Protein AF-A0A2I1JWC2-F1 (afdb_monomer_lite)

Radius of gyration: 18.44 Å; chains: 1; bounding box: 38×48×33 Å

pLDDT: mean 84.73, std 7.86, range [53.69, 93.12]

Sequence (72 aa):
MNKKFQWMLILFLTCILFLYGLATQNIIVNFVAILLAFLISKKGYNVLFAEYDEKMREKKEFYDKLNQNWKK

Foldseek 3Di:
DQPLVVLVVLLVVLVVQCVVCVVVVPVVSNVVSVVSVVVSCVPVCCVNCVVVVVVVVVVVVVVVVVVVVVVD

Structure (mmCIF, N/CA/C/O backbone):
data_AF-A0A2I1JWC2-F1
#
_entry.id   AF-A0A2I1JWC2-F1
#
loop_
_atom_site.group_PDB
_atom_site.id
_atom_site.type_symbol
_atom_site.label_atom_id
_atom_site.label_alt_id
_atom_site.label_comp_id
_atom_site.label_asym_id
_atom_site.label_entity_id
_atom_site.label_seq_id
_atom_site.pdbx_PDB_ins_code
_atom_site.Cartn_x
_atom_site.Cartn_y
_atom_site.Cartn_z
_atom_site.occupancy
_atom_site.B_iso_or_equiv
_atom_site.auth_seq_id
_at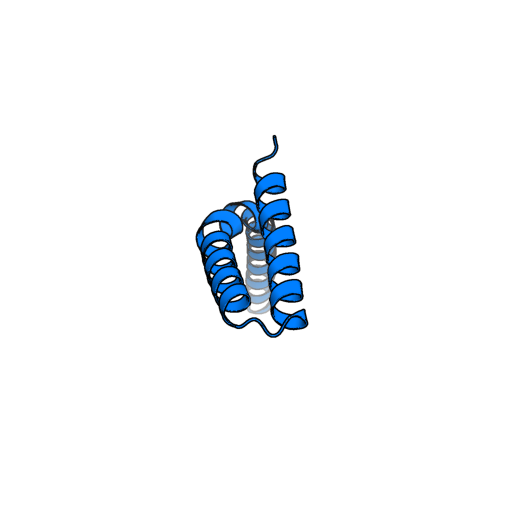om_site.auth_comp_id
_atom_site.auth_asym_id
_atom_site.auth_atom_id
_atom_site.pdbx_PDB_model_num
ATOM 1 N N . MET A 1 1 ? 4.156 16.430 -12.604 1.00 53.69 1 MET A N 1
ATOM 2 C CA . MET A 1 1 ? 4.089 15.696 -11.317 1.00 53.69 1 MET A CA 1
ATOM 3 C C . MET A 1 1 ? 4.201 14.203 -11.583 1.00 53.69 1 MET A C 1
ATOM 5 O O . MET A 1 1 ? 3.467 13.699 -12.425 1.00 53.69 1 MET A O 1
ATOM 9 N N . ASN A 1 2 ? 5.111 13.498 -10.906 1.00 74.44 2 ASN A N 1
ATOM 10 C CA . ASN A 1 2 ? 5.259 12.046 -11.050 1.00 74.44 2 ASN A CA 1
ATOM 11 C C . ASN A 1 2 ? 3.998 11.335 -10.533 1.00 74.44 2 ASN A C 1
ATOM 13 O O . ASN A 1 2 ? 3.695 11.409 -9.343 1.00 74.44 2 ASN A O 1
ATOM 17 N N . LYS A 1 3 ? 3.272 10.630 -11.413 1.00 75.25 3 LYS A N 1
ATOM 18 C CA . LYS A 1 3 ? 2.018 9.923 -11.074 1.00 75.25 3 LYS A CA 1
ATOM 19 C C . LYS A 1 3 ? 2.206 8.927 -9.919 1.00 75.25 3 LYS A C 1
ATOM 21 O O . LYS A 1 3 ? 1.334 8.819 -9.065 1.00 75.25 3 LYS A O 1
ATOM 26 N N . LYS A 1 4 ? 3.373 8.271 -9.840 1.00 76.62 4 LYS A N 1
ATOM 27 C CA . LYS A 1 4 ? 3.773 7.409 -8.709 1.00 76.62 4 LYS A CA 1
ATOM 28 C C . LYS A 1 4 ? 3.713 8.143 -7.366 1.00 76.62 4 LYS A C 1
ATOM 30 O O . LYS A 1 4 ? 3.126 7.642 -6.416 1.00 76.62 4 LYS A O 1
ATOM 35 N N . PHE A 1 5 ? 4.259 9.358 -7.306 1.00 80.31 5 PHE A N 1
ATOM 36 C CA . PHE A 1 5 ? 4.307 10.149 -6.076 1.00 80.31 5 PHE A CA 1
ATOM 37 C C . PHE A 1 5 ? 2.910 10.584 -5.610 1.00 80.31 5 PHE A C 1
ATOM 39 O O . PHE A 1 5 ? 2.631 10.574 -4.417 1.00 80.31 5 PHE A O 1
ATOM 46 N N . GLN A 1 6 ? 2.002 10.891 -6.545 1.00 83.06 6 GLN A N 1
ATOM 47 C CA . GLN A 1 6 ? 0.605 11.201 -6.213 1.00 83.06 6 GLN A CA 1
ATOM 48 C C . GLN A 1 6 ?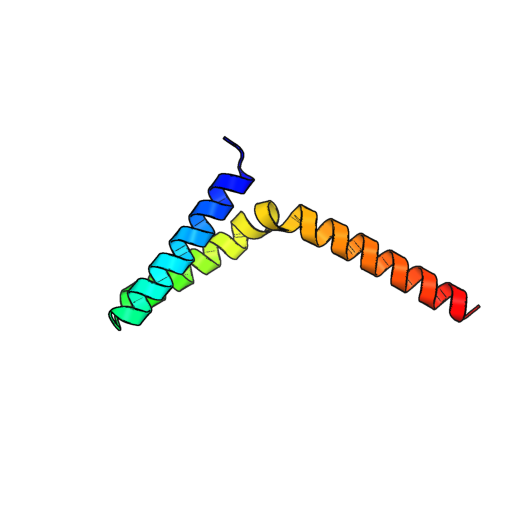 -0.103 10.010 -5.562 1.00 83.06 6 GLN A C 1
ATOM 50 O O . GLN A 1 6 ? -0.732 10.168 -4.521 1.00 83.06 6 GLN A O 1
ATOM 55 N N . TRP A 1 7 ? 0.024 8.814 -6.144 1.00 86.12 7 TRP A N 1
ATOM 56 C CA . TRP A 1 7 ? -0.582 7.610 -5.574 1.00 86.12 7 TRP A CA 1
ATOM 57 C C . TRP A 1 7 ? 0.046 7.222 -4.233 1.00 86.12 7 TRP A C 1
ATOM 59 O O . TRP A 1 7 ? -0.674 6.788 -3.339 1.00 86.12 7 TRP A O 1
ATOM 69 N N . MET A 1 8 ? 1.351 7.450 -4.058 1.00 85.62 8 MET A N 1
ATOM 70 C CA . MET A 1 8 ? 2.037 7.240 -2.781 1.00 85.62 8 MET A CA 1
ATOM 71 C C . MET A 1 8 ? 1.499 8.174 -1.692 1.00 85.62 8 MET A C 1
ATOM 73 O O . MET A 1 8 ? 1.202 7.719 -0.591 1.00 85.62 8 MET A O 1
ATOM 77 N N . LEU A 1 9 ? 1.319 9.462 -2.006 1.00 88.44 9 LEU A N 1
ATOM 78 C CA . LEU A 1 9 ? 0.731 10.430 -1.078 1.00 88.44 9 LEU A CA 1
ATOM 79 C C . LEU A 1 9 ? -0.710 10.069 -0.713 1.00 88.44 9 LEU A C 1
ATOM 81 O O . LEU A 1 9 ? -1.072 10.143 0.455 1.00 88.44 9 LEU A O 1
ATOM 85 N N . ILE A 1 10 ? -1.522 9.643 -1.684 1.00 88.31 10 ILE A N 1
ATOM 86 C CA . ILE A 1 10 ? -2.909 9.222 -1.439 1.00 88.31 10 ILE A CA 1
ATOM 87 C C . ILE A 1 10 ? -2.950 7.970 -0.550 1.00 88.31 10 ILE A C 1
ATOM 89 O O . ILE A 1 10 ? -3.765 7.902 0.371 1.00 88.31 10 ILE A O 1
ATOM 93 N N . LEU A 1 11 ? -2.060 6.998 -0.780 1.00 89.12 11 LEU A N 1
ATOM 94 C CA . LEU A 1 11 ? -1.922 5.818 0.076 1.00 89.12 11 LEU A CA 1
ATOM 95 C C . LEU A 1 11 ? -1.547 6.228 1.507 1.00 89.12 11 LEU A C 1
ATOM 97 O O . LEU A 1 11 ? -2.189 5.799 2.461 1.00 89.12 11 LEU A O 1
ATOM 101 N N . PHE A 1 12 ? -0.557 7.110 1.652 1.00 91.31 12 PHE A N 1
ATOM 102 C CA . PHE A 1 12 ? -0.104 7.596 2.952 1.00 91.31 12 PHE A CA 1
ATOM 103 C C . PHE A 1 12 ? -1.207 8.352 3.704 1.00 91.31 12 PHE A C 1
ATOM 105 O O . PHE A 1 12 ? -1.453 8.095 4.881 1.00 91.31 12 PHE A O 1
ATOM 112 N N . LEU A 1 13 ? -1.937 9.222 3.003 1.00 91.38 13 LEU A N 1
ATOM 113 C CA . LEU A 1 13 ? -3.078 9.949 3.553 1.00 91.38 13 LEU A CA 1
ATOM 114 C C . LEU A 1 13 ? -4.198 8.996 3.990 1.00 91.38 13 LEU A C 1
ATOM 116 O O . LEU A 1 13 ? -4.815 9.206 5.030 1.00 91.38 13 LEU A O 1
ATOM 120 N N . THR A 1 14 ? -4.423 7.918 3.237 1.00 91.31 14 THR A N 1
ATOM 121 C CA . THR A 1 14 ? -5.411 6.885 3.583 1.00 91.31 14 THR A CA 1
ATOM 122 C C . THR A 1 14 ? -5.009 6.133 4.851 1.00 91.31 14 THR A C 1
ATOM 124 O O . THR A 1 14 ? -5.859 5.894 5.705 1.00 91.31 14 THR A O 1
ATOM 127 N N . CYS A 1 15 ? -3.720 5.827 5.034 1.00 92.12 15 CYS A N 1
ATOM 128 C CA . CYS A 1 15 ? -3.219 5.240 6.279 1.00 92.12 15 CYS A CA 1
ATOM 129 C C . CYS A 1 15 ? -3.415 6.177 7.478 1.00 92.12 15 CYS A C 1
ATOM 131 O O . CYS A 1 15 ? -3.859 5.729 8.534 1.00 92.12 15 CYS A O 1
ATOM 133 N N . ILE A 1 16 ? -3.136 7.475 7.322 1.00 93.12 16 ILE A N 1
ATOM 134 C CA . ILE A 1 16 ? -3.379 8.469 8.381 1.00 93.12 16 ILE A CA 1
ATOM 135 C C . ILE A 1 16 ? -4.873 8.541 8.713 1.00 93.12 16 ILE A C 1
ATOM 137 O O . ILE A 1 16 ? -5.238 8.559 9.886 1.00 93.12 16 ILE A O 1
ATOM 141 N N . LEU A 1 17 ? -5.741 8.538 7.699 1.00 90.06 17 LEU A N 1
ATOM 142 C CA . LEU A 1 17 ? -7.190 8.583 7.888 1.00 90.06 17 LEU A CA 1
ATOM 143 C C . LEU A 1 17 ? -7.715 7.335 8.613 1.00 90.06 17 LEU A C 1
ATOM 145 O O . LEU A 1 17 ? -8.571 7.452 9.486 1.00 90.06 17 LEU A O 1
ATOM 149 N N . PHE A 1 18 ? -7.169 6.159 8.298 1.00 91.00 18 PHE A N 1
ATOM 150 C CA . PHE A 1 18 ? -7.463 4.916 9.009 1.00 91.00 18 PHE A CA 1
ATOM 151 C C . PHE A 1 18 ? -7.029 4.990 10.480 1.00 91.00 18 PHE A C 1
ATOM 153 O O . PHE A 1 18 ? -7.818 4.687 11.371 1.00 91.00 18 PHE A O 1
ATOM 160 N N . LEU A 1 19 ? -5.808 5.463 10.75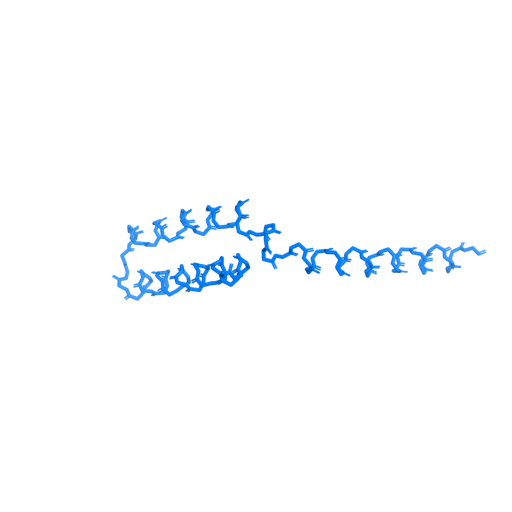5 1.00 92.94 19 LEU A N 1
ATOM 161 C CA . LEU A 1 19 ? -5.320 5.647 12.128 1.00 92.94 19 LEU A CA 1
ATOM 162 C C . LEU A 1 19 ? -6.167 6.656 12.910 1.00 92.94 19 LEU A C 1
ATOM 164 O O . LEU A 1 19 ? -6.466 6.433 14.080 1.00 92.94 19 LEU A O 1
ATOM 168 N N . TYR A 1 20 ? -6.599 7.737 12.261 1.00 91.25 20 TYR A N 1
ATOM 169 C CA . TYR A 1 20 ? -7.496 8.722 12.857 1.00 91.25 20 TYR A CA 1
ATOM 170 C C . TYR A 1 20 ? -8.878 8.128 13.167 1.00 91.25 20 TYR A C 1
ATOM 172 O O . TYR A 1 20 ? -9.405 8.325 14.263 1.00 91.25 20 TYR A O 1
ATOM 180 N N . GLY A 1 21 ? -9.451 7.360 12.234 1.00 89.06 21 GLY A N 1
ATOM 181 C CA . GLY A 1 21 ? -10.710 6.638 12.436 1.00 89.06 21 GLY A CA 1
ATOM 182 C C . GLY A 1 21 ? -10.624 5.619 13.574 1.00 89.06 21 GLY A C 1
ATOM 183 O O . GLY A 1 21 ? -11.545 5.514 14.382 1.00 89.06 21 GLY A O 1
ATOM 184 N N . LEU A 1 22 ? -9.487 4.928 13.690 1.00 90.62 22 LEU A N 1
ATOM 185 C CA . LEU A 1 22 ? -9.208 3.999 14.781 1.00 90.62 22 LEU A CA 1
ATOM 186 C C . LEU A 1 22 ? -9.096 4.723 16.133 1.00 90.62 22 LEU A C 1
ATOM 188 O O . LEU A 1 22 ? -9.709 4.290 17.106 1.00 90.62 22 LEU A O 1
ATOM 192 N N . ALA A 1 23 ? -8.368 5.842 16.187 1.00 91.38 23 ALA A N 1
ATOM 193 C CA . ALA A 1 23 ? -8.185 6.632 17.406 1.00 91.38 23 ALA A CA 1
ATOM 194 C C . ALA A 1 23 ? -9.494 7.256 17.915 1.00 91.38 23 ALA A C 1
ATOM 196 O O . ALA A 1 23 ? -9.729 7.314 19.117 1.00 91.38 23 ALA A O 1
ATOM 197 N N . THR A 1 24 ? -10.365 7.692 17.003 1.00 90.44 24 THR A N 1
ATOM 198 C CA . THR A 1 24 ? -11.679 8.271 17.331 1.00 90.44 24 THR A CA 1
ATOM 199 C C . THR A 1 24 ? -12.774 7.222 17.552 1.00 90.44 24 THR A C 1
ATOM 201 O O . THR A 1 24 ? -13.913 7.593 17.824 1.00 90.44 24 THR A O 1
ATOM 204 N N . GLN A 1 25 ? -12.456 5.924 17.412 1.00 87.62 25 GLN A N 1
ATOM 205 C CA . GLN A 1 25 ? -13.415 4.807 17.402 1.00 87.62 25 GLN A CA 1
ATOM 206 C C . GLN A 1 25 ? -14.591 5.014 16.430 1.00 87.62 25 GLN A C 1
ATOM 208 O O . GLN A 1 25 ? -15.671 4.440 16.585 1.00 87.62 25 GLN A O 1
ATOM 213 N N . ASN A 1 26 ? -14.392 5.834 15.396 1.00 87.12 26 ASN A N 1
ATOM 214 C CA . ASN A 1 26 ? -15.447 6.199 14.473 1.00 87.12 26 ASN A CA 1
ATOM 215 C C . ASN A 1 26 ? -15.513 5.181 13.331 1.00 87.12 26 ASN A C 1
ATOM 217 O O . ASN A 1 26 ? -14.768 5.247 12.349 1.00 87.12 26 ASN A O 1
ATOM 221 N N . ILE A 1 27 ? -16.430 4.223 13.474 1.00 87.81 27 ILE A N 1
ATOM 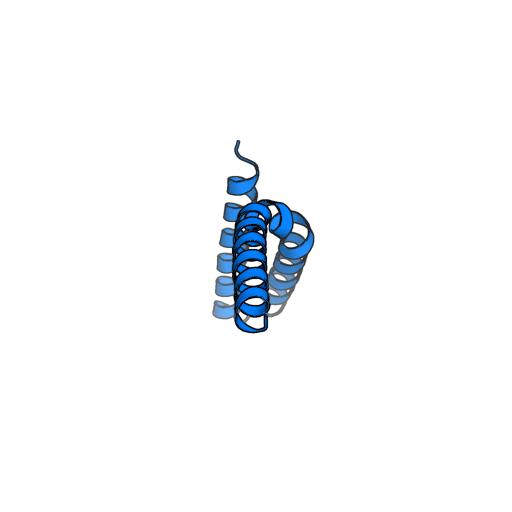222 C CA . ILE A 1 27 ? -16.608 3.106 12.538 1.00 87.81 27 ILE A CA 1
ATOM 223 C C . ILE A 1 27 ? -16.878 3.608 11.111 1.00 87.81 27 ILE A C 1
ATOM 225 O O . ILE A 1 27 ? -16.375 3.019 10.158 1.00 87.81 27 ILE A O 1
ATOM 229 N N . ILE A 1 28 ? -17.602 4.723 10.953 1.00 90.12 28 ILE A N 1
ATOM 230 C CA . ILE A 1 28 ? -17.924 5.304 9.640 1.00 90.12 28 ILE A CA 1
ATOM 231 C C . ILE A 1 28 ? -16.646 5.769 8.936 1.00 90.12 28 ILE A C 1
ATOM 233 O O . ILE A 1 28 ? -16.422 5.431 7.774 1.00 90.12 28 ILE A O 1
ATOM 237 N N . VAL A 1 29 ? -15.776 6.495 9.646 1.00 88.44 29 VAL A N 1
ATOM 238 C CA . VAL A 1 29 ? -14.490 6.969 9.104 1.00 88.44 29 VAL A CA 1
ATOM 239 C C . VAL A 1 29 ? -13.607 5.787 8.709 1.00 88.44 29 VAL A C 1
ATOM 241 O O . VAL A 1 29 ? -13.005 5.793 7.636 1.00 88.44 29 VAL A O 1
ATOM 244 N N . ASN A 1 30 ? -13.588 4.739 9.532 1.00 88.69 30 ASN A N 1
ATOM 245 C CA . ASN A 1 30 ? -12.843 3.522 9.232 1.00 88.69 30 ASN A CA 1
ATOM 246 C C . ASN A 1 30 ? -13.374 2.806 7.981 1.00 88.69 30 ASN A C 1
ATOM 248 O O . ASN A 1 30 ? -12.596 2.369 7.134 1.00 88.69 30 ASN A O 1
ATOM 252 N N . PHE A 1 31 ? -14.696 2.740 7.816 1.00 92.75 31 PHE A N 1
ATOM 253 C CA . PHE A 1 31 ? -15.323 2.139 6.640 1.00 92.75 31 PHE A CA 1
ATOM 254 C C . PHE A 1 31 ? -14.981 2.908 5.354 1.00 92.75 31 PHE A C 1
ATOM 256 O O . PHE A 1 31 ? -14.645 2.309 4.331 1.00 92.75 31 PHE A O 1
ATOM 263 N N . VAL A 1 32 ? -14.984 4.243 5.416 1.00 91.56 32 VAL A N 1
ATOM 264 C CA . VAL A 1 32 ? -14.557 5.106 4.304 1.00 91.56 32 VAL A CA 1
ATOM 265 C C . VAL A 1 32 ? -13.073 4.903 3.984 1.00 91.56 32 VAL A C 1
ATOM 267 O O . VAL A 1 32 ? -12.713 4.803 2.810 1.00 91.56 32 VAL A O 1
ATOM 270 N N . ALA A 1 33 ? -12.214 4.778 4.999 1.00 91.19 33 ALA A N 1
ATOM 271 C CA . ALA A 1 33 ? -10.792 4.497 4.804 1.00 91.19 33 ALA A CA 1
ATOM 272 C C . ALA A 1 33 ? -10.558 3.140 4.114 1.00 91.19 33 ALA A C 1
ATOM 274 O O . ALA A 1 33 ? -9.726 3.050 3.211 1.00 91.19 33 ALA A O 1
ATOM 275 N N . ILE A 1 34 ? -11.334 2.107 4.462 1.00 90.81 34 ILE A N 1
ATOM 276 C CA . ILE A 1 34 ? -11.285 0.794 3.799 1.00 90.81 34 ILE A CA 1
ATOM 277 C C . ILE A 1 34 ? -11.719 0.901 2.330 1.00 90.81 34 ILE A C 1
ATOM 279 O O . ILE A 1 34 ? -11.048 0.357 1.450 1.00 90.81 34 ILE A O 1
ATOM 283 N N . LEU A 1 35 ? -12.798 1.633 2.033 1.00 92.88 35 LEU A N 1
ATOM 284 C CA . LEU A 1 35 ? -13.246 1.859 0.652 1.00 92.88 35 LEU A CA 1
ATOM 285 C C . LEU A 1 35 ? -12.189 2.598 -0.179 1.00 92.88 35 LEU A C 1
ATOM 287 O O . LEU A 1 35 ? -11.911 2.216 -1.317 1.00 92.88 35 LEU A O 1
ATOM 291 N N . LEU A 1 36 ? -11.558 3.623 0.398 1.00 90.06 36 LEU A N 1
ATOM 292 C CA . LEU A 1 36 ? -10.446 4.340 -0.227 1.00 90.06 36 LEU A CA 1
ATOM 293 C C . LEU A 1 36 ? -9.257 3.413 -0.483 1.00 90.06 36 LEU A C 1
ATOM 295 O O . LEU A 1 36 ? -8.737 3.388 -1.600 1.00 90.06 36 LEU A O 1
ATOM 299 N N . ALA A 1 37 ? -8.873 2.599 0.501 1.00 89.44 37 ALA A N 1
ATOM 300 C CA . ALA A 1 37 ? -7.803 1.619 0.354 1.00 89.44 37 ALA A CA 1
ATOM 301 C C . ALA A 1 37 ? -8.092 0.631 -0.787 1.00 89.44 37 ALA A C 1
ATOM 303 O O . ALA A 1 37 ? -7.199 0.326 -1.576 1.00 89.44 37 ALA A O 1
ATOM 304 N N . PHE A 1 38 ? -9.345 0.197 -0.940 1.00 90.44 38 PHE A N 1
ATOM 305 C CA . PHE A 1 38 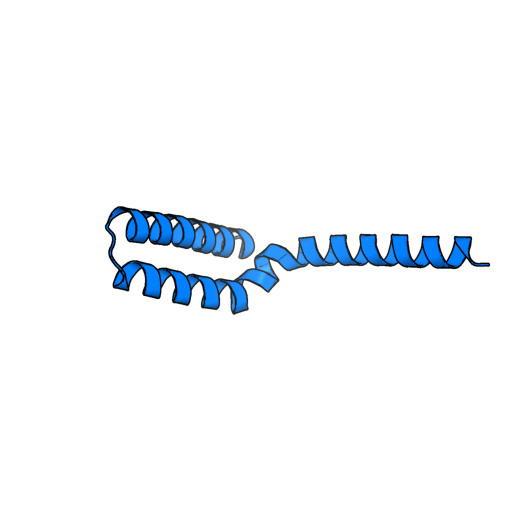? -9.762 -0.689 -2.028 1.00 90.44 38 PHE A CA 1
ATOM 306 C C . PHE A 1 38 ? -9.683 -0.019 -3.411 1.00 90.44 38 PHE A C 1
ATOM 308 O O . PHE A 1 38 ? -9.276 -0.627 -4.402 1.00 90.44 38 PHE A O 1
ATOM 315 N N . LEU A 1 39 ? -10.032 1.265 -3.510 1.00 87.88 39 LEU A N 1
ATOM 316 C CA . LEU A 1 39 ? -9.888 2.019 -4.759 1.00 87.88 39 LEU A CA 1
ATOM 317 C C . LEU A 1 39 ? -8.415 2.224 -5.137 1.00 87.88 39 LEU A C 1
ATOM 319 O O . LEU A 1 39 ? -8.054 2.122 -6.315 1.00 87.88 39 LEU A O 1
ATOM 323 N N . ILE A 1 40 ? -7.561 2.478 -4.143 1.00 88.00 40 ILE A N 1
ATOM 324 C CA . ILE A 1 40 ? -6.117 2.634 -4.332 1.00 88.00 40 ILE A CA 1
ATOM 325 C C . ILE A 1 40 ? -5.479 1.296 -4.697 1.00 88.00 40 ILE A C 1
ATOM 327 O O . ILE A 1 40 ? -4.647 1.261 -5.599 1.00 88.00 40 ILE A O 1
ATOM 331 N N . SER A 1 41 ? -5.896 0.185 -4.088 1.00 83.88 41 SER A N 1
ATOM 332 C CA . SER A 1 41 ? -5.389 -1.136 -4.466 1.00 83.88 41 SER A CA 1
ATOM 333 C C . SER A 1 41 ? -5.770 -1.495 -5.905 1.00 83.88 41 SER A C 1
ATOM 335 O O . SER A 1 41 ? -4.971 -2.075 -6.627 1.00 83.88 41 SER A O 1
ATOM 337 N N . LYS A 1 42 ? -6.943 -1.078 -6.390 1.00 83.62 42 LYS A N 1
ATOM 338 C CA . LYS A 1 42 ? -7.348 -1.365 -7.771 1.00 83.62 42 LYS A CA 1
ATOM 339 C C . LYS A 1 42 ? -6.636 -0.495 -8.814 1.00 83.62 42 LYS A C 1
ATOM 341 O O . LYS A 1 42 ? -6.325 -0.979 -9.899 1.00 83.62 42 LYS A O 1
ATOM 346 N N . LYS A 1 43 ? -6.416 0.796 -8.530 1.00 81.94 43 LYS A N 1
ATOM 347 C CA . LYS A 1 43 ? -5.875 1.765 -9.511 1.00 81.94 43 LYS A CA 1
ATOM 348 C C . LYS A 1 43 ? -4.434 2.190 -9.242 1.00 81.94 43 LYS A C 1
ATOM 350 O O . LYS A 1 43 ? -3.642 2.303 -10.173 1.00 81.94 43 LYS A O 1
ATOM 355 N N . GLY A 1 44 ? -4.107 2.447 -7.983 1.00 77.56 44 GLY A N 1
ATOM 356 C CA . GLY A 1 44 ? -2.789 2.890 -7.545 1.00 77.56 44 GLY A CA 1
ATOM 357 C C . GLY A 1 44 ? -1.776 1.756 -7.458 1.00 77.56 44 GLY A C 1
ATOM 358 O O . GLY A 1 44 ? -0.606 2.001 -7.730 1.00 77.56 44 GLY A O 1
ATOM 359 N N . TYR A 1 45 ? -2.208 0.522 -7.164 1.00 79.88 45 TYR A N 1
ATOM 360 C CA . TYR A 1 45 ? -1.289 -0.609 -6.998 1.00 79.88 45 TYR A CA 1
ATOM 361 C C . TYR A 1 45 ? -0.439 -0.848 -8.243 1.00 79.88 45 TYR A C 1
ATOM 363 O O . TYR A 1 45 ? 0.781 -0.878 -8.158 1.00 79.88 45 TYR A O 1
ATOM 371 N N . ASN A 1 46 ? -1.068 -0.902 -9.417 1.00 77.19 46 ASN A N 1
ATOM 372 C CA . ASN A 1 46 ? -0.353 -1.115 -10.673 1.00 77.19 46 ASN A CA 1
ATOM 373 C C . ASN A 1 46 ? 0.638 0.026 -10.980 1.00 77.19 46 ASN A C 1
ATOM 375 O O . ASN A 1 46 ? 1.660 -0.180 -11.613 1.00 77.19 46 ASN A O 1
ATOM 379 N N . VAL A 1 47 ? 0.381 1.247 -10.505 1.00 79.62 47 VAL A N 1
ATOM 380 C CA . VAL A 1 47 ? 1.299 2.379 -10.713 1.00 79.62 47 VAL A CA 1
ATOM 381 C C . VAL A 1 47 ? 2.444 2.369 -9.697 1.00 79.62 47 VAL A C 1
ATOM 383 O O . VAL A 1 47 ? 3.576 2.694 -10.054 1.00 79.62 47 VAL A O 1
ATOM 386 N N . LEU A 1 48 ? 2.162 2.017 -8.440 1.00 76.56 48 LEU A N 1
ATOM 387 C CA . LEU A 1 48 ? 3.135 2.027 -7.346 1.00 76.56 48 LEU A CA 1
ATOM 388 C C . LEU A 1 48 ? 4.047 0.797 -7.359 1.00 76.56 48 LEU A C 1
ATOM 390 O O . LEU A 1 48 ? 5.247 0.926 -7.140 1.00 76.56 48 LEU A O 1
ATOM 394 N N . PHE A 1 49 ? 3.470 -0.378 -7.610 1.00 80.94 49 PHE A N 1
ATOM 395 C CA . PHE A 1 49 ? 4.113 -1.674 -7.415 1.00 80.94 49 PHE A CA 1
ATOM 396 C C . PHE A 1 49 ? 4.490 -2.384 -8.715 1.00 80.94 49 PHE A C 1
ATOM 398 O O . PHE A 1 49 ? 5.194 -3.379 -8.631 1.00 80.94 49 PHE A O 1
ATOM 405 N N . ALA A 1 50 ? 4.146 -1.873 -9.908 1.00 81.00 50 ALA A N 1
ATOM 406 C CA . ALA A 1 50 ? 4.560 -2.518 -11.166 1.00 81.00 50 ALA A CA 1
ATOM 407 C C . ALA A 1 50 ? 6.074 -2.772 -11.237 1.00 81.00 50 ALA A C 1
ATOM 409 O O . ALA A 1 50 ? 6.504 -3.848 -11.633 1.00 81.00 50 ALA A O 1
ATOM 410 N N . GLU A 1 51 ? 6.874 -1.804 -10.791 1.00 79.25 51 GLU A N 1
ATOM 411 C CA . GLU A 1 51 ? 8.340 -1.897 -10.787 1.00 79.25 51 GLU A CA 1
ATOM 412 C C . GLU A 1 51 ? 8.861 -2.893 -9.734 1.00 79.25 51 GLU A C 1
ATOM 414 O O . GLU A 1 51 ? 9.916 -3.501 -9.897 1.00 79.25 51 GLU A O 1
ATOM 419 N N . TYR A 1 52 ? 8.112 -3.085 -8.646 1.00 81.25 52 TYR A N 1
ATOM 420 C CA . TYR A 1 52 ? 8.407 -4.099 -7.637 1.00 81.25 52 TYR A CA 1
ATOM 421 C C . TYR A 1 52 ? 8.044 -5.504 -8.140 1.00 81.25 52 TYR A C 1
ATOM 423 O O . TYR A 1 52 ? 8.839 -6.434 -8.006 1.00 81.25 52 TYR A O 1
ATOM 431 N N . ASP A 1 53 ? 6.878 -5.648 -8.773 1.00 84.38 53 ASP A N 1
ATOM 432 C CA . ASP A 1 53 ? 6.386 -6.905 -9.342 1.00 84.38 53 ASP A CA 1
ATOM 433 C C . ASP A 1 53 ? 7.246 -7.389 -10.510 1.00 84.38 53 ASP A C 1
ATOM 435 O O . ASP A 1 53 ? 7.404 -8.592 -10.717 1.00 84.38 53 ASP A O 1
ATOM 439 N N . GLU A 1 54 ? 7.800 -6.466 -11.293 1.00 86.19 54 GLU A N 1
ATOM 440 C CA . GLU A 1 54 ? 8.752 -6.772 -12.360 1.00 86.19 54 GLU A CA 1
ATOM 441 C C . GLU A 1 54 ? 10.041 -7.371 -11.785 1.00 86.19 54 GLU A C 1
ATOM 443 O O . GLU A 1 54 ? 10.403 -8.493 -12.138 1.00 86.19 54 GLU A O 1
ATOM 448 N N . LYS A 1 55 ? 10.640 -6.726 -10.775 1.00 83.75 55 L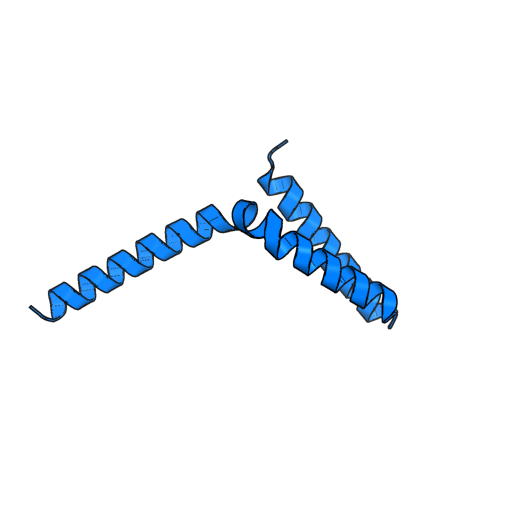YS A N 1
ATOM 449 C CA . LYS A 1 55 ? 11.811 -7.270 -10.064 1.00 83.75 55 LYS A CA 1
ATOM 450 C C . LYS A 1 55 ? 11.536 -8.620 -9.405 1.00 83.75 55 LYS A C 1
ATOM 452 O O . LYS A 1 55 ? 12.405 -9.491 -9.377 1.00 83.75 55 LYS A O 1
ATOM 457 N N . MET A 1 56 ? 10.338 -8.816 -8.856 1.00 84.06 56 MET A N 1
ATOM 458 C CA . MET A 1 56 ? 9.975 -10.103 -8.261 1.00 84.06 56 MET A CA 1
ATOM 459 C C . MET A 1 56 ? 9.748 -11.197 -9.300 1.00 84.06 56 MET A C 1
ATOM 461 O O . MET A 1 56 ? 10.105 -12.348 -9.040 1.00 84.06 56 MET A O 1
ATOM 465 N N . ARG A 1 57 ? 9.222 -10.864 -10.483 1.00 87.50 57 ARG A N 1
ATOM 466 C CA . ARG A 1 57 ? 9.135 -11.808 -11.604 1.00 87.50 57 ARG A CA 1
ATOM 467 C C . ARG A 1 57 ? 10.513 -12.234 -12.085 1.00 87.50 57 ARG A C 1
ATOM 469 O O . ARG A 1 57 ? 10.753 -13.433 -12.163 1.00 87.50 57 ARG A O 1
ATOM 476 N N . GLU A 1 58 ? 11.433 -11.295 -12.286 1.00 88.25 58 GLU A N 1
ATOM 477 C CA . GLU A 1 58 ? 12.818 -11.610 -12.661 1.00 88.25 58 GLU A CA 1
ATOM 478 C C . GLU A 1 58 ? 13.485 -12.537 -11.639 1.00 88.25 58 GLU A C 1
ATOM 480 O O . GLU A 1 58 ? 14.110 -13.539 -11.994 1.00 88.25 58 GLU A O 1
ATOM 485 N N . LYS A 1 59 ? 13.300 -12.248 -10.345 1.00 85.62 59 LYS A N 1
ATOM 486 C CA . LYS A 1 59 ? 13.839 -13.078 -9.266 1.00 85.62 59 LYS A CA 1
ATOM 487 C C . LYS A 1 59 ? 13.239 -14.487 -9.280 1.00 85.62 59 LYS A C 1
ATOM 489 O O . LYS A 1 59 ? 13.965 -15.461 -9.086 1.00 85.62 59 LYS A O 1
ATOM 494 N N . LYS A 1 60 ? 11.932 -14.610 -9.523 1.00 87.81 60 LYS A N 1
ATOM 495 C CA . LYS A 1 60 ? 11.253 -15.905 -9.640 1.00 87.81 60 LYS A CA 1
ATOM 496 C C . LYS A 1 60 ? 11.777 -16.703 -10.833 1.00 87.81 60 LYS A C 1
ATOM 498 O O . LYS A 1 60 ? 12.149 -17.858 -10.661 1.00 87.81 60 LYS A O 1
ATOM 503 N N . GLU A 1 61 ? 11.881 -16.081 -12.004 1.00 89.44 61 GLU A N 1
ATOM 504 C CA . GLU A 1 61 ? 12.413 -16.726 -13.208 1.00 89.44 61 GLU A CA 1
ATOM 505 C C . GLU A 1 61 ? 13.860 -17.192 -13.023 1.00 89.44 61 GLU A C 1
ATOM 507 O O . GLU A 1 61 ? 14.235 -18.265 -13.497 1.00 89.44 61 GLU A O 1
ATOM 512 N N . PHE A 1 62 ? 14.675 -16.413 -12.310 1.00 89.81 62 PHE A N 1
ATOM 513 C CA . PHE A 1 62 ? 16.040 -16.799 -11.967 1.00 89.81 62 PHE A CA 1
ATOM 514 C C . PHE A 1 62 ? 16.082 -18.068 -11.103 1.00 89.81 62 PHE A C 1
ATOM 516 O O . PHE A 1 62 ? 16.829 -19.000 -11.412 1.00 89.81 62 PHE A O 1
ATOM 523 N N . TYR A 1 63 ? 15.257 -18.147 -10.054 1.00 86.25 63 TYR A N 1
ATOM 524 C CA . TYR A 1 63 ? 15.180 -19.345 -9.214 1.00 86.25 63 TYR A CA 1
ATOM 525 C C . TYR A 1 63 ? 14.578 -20.551 -9.941 1.00 86.25 63 TYR A C 1
ATOM 527 O O . TYR A 1 63 ? 15.066 -21.666 -9.759 1.00 86.25 63 TYR A O 1
ATOM 535 N N . ASP A 1 64 ? 13.575 -20.343 -10.794 1.00 88.06 64 ASP A N 1
ATOM 536 C CA . ASP A 1 64 ? 12.978 -21.412 -11.597 1.00 88.06 64 ASP A CA 1
ATOM 537 C C . ASP A 1 64 ? 14.013 -22.007 -12.571 1.00 88.06 64 ASP A C 1
ATOM 539 O O . ASP A 1 64 ? 14.140 -23.231 -12.671 1.00 88.06 64 ASP A O 1
ATOM 543 N N . LYS A 1 65 ? 14.829 -21.160 -13.218 1.00 86.25 65 LYS A N 1
ATOM 544 C CA . LYS A 1 65 ? 15.950 -21.594 -14.075 1.00 86.25 65 LYS A CA 1
ATOM 545 C C . LYS A 1 65 ? 17.029 -22.342 -13.293 1.00 86.25 65 LYS A C 1
ATOM 547 O O . LYS A 1 65 ? 17.514 -23.370 -13.762 1.00 86.25 65 LYS A O 1
ATOM 552 N N . LEU A 1 66 ? 17.391 -21.867 -12.098 1.00 87.62 66 LEU A N 1
ATOM 553 C CA . LEU A 1 66 ? 18.322 -22.579 -11.218 1.00 87.62 66 LEU A CA 1
ATOM 554 C C . LEU A 1 66 ? 17.799 -23.977 -10.877 1.00 87.62 66 LEU A C 1
ATOM 556 O O . LEU A 1 66 ? 18.522 -24.955 -11.042 1.00 87.62 66 LEU A O 1
ATOM 560 N N . ASN A 1 67 ? 16.540 -24.093 -10.456 1.00 81.69 67 ASN A N 1
ATOM 561 C CA . ASN A 1 67 ? 15.951 -25.371 -10.063 1.00 81.69 67 ASN A CA 1
ATOM 562 C C . ASN A 1 67 ? 15.857 -26.369 -11.233 1.00 81.69 67 ASN A C 1
ATOM 564 O O . ASN A 1 67 ? 15.979 -27.574 -11.029 1.00 81.69 67 ASN A O 1
ATOM 568 N N . GLN A 1 68 ? 15.671 -25.886 -12.467 1.00 77.38 68 GLN A N 1
ATOM 569 C CA . GLN A 1 68 ? 15.750 -26.733 -13.661 1.00 77.38 68 GLN A CA 1
ATOM 570 C C . GLN A 1 68 ? 17.179 -27.204 -13.960 1.00 77.38 68 GLN A C 1
ATOM 572 O O . GLN A 1 68 ? 17.356 -28.369 -14.306 1.00 77.38 68 GLN A O 1
ATOM 577 N N . ASN A 1 69 ? 18.188 -26.344 -13.792 1.00 75.25 69 ASN A N 1
ATOM 578 C CA . ASN A 1 69 ? 19.592 -26.731 -13.969 1.00 75.25 69 ASN A CA 1
ATOM 579 C C . ASN A 1 69 ? 20.061 -27.751 -12.923 1.00 75.25 69 ASN A C 1
ATOM 581 O O . ASN A 1 69 ? 20.830 -28.635 -13.263 1.00 75.25 69 ASN A O 1
ATOM 585 N N . TRP A 1 70 ? 19.585 -27.668 -11.678 1.00 67.00 70 TRP A N 1
ATOM 586 C CA . TRP A 1 70 ? 19.909 -28.651 -10.632 1.00 67.00 70 TRP A CA 1
ATOM 587 C C . TRP A 1 70 ? 19.266 -30.031 -10.848 1.00 67.00 70 TRP A C 1
ATOM 589 O O . TRP A 1 70 ? 19.690 -31.002 -10.227 1.00 67.00 70 TRP A O 1
ATOM 599 N N . LYS A 1 71 ? 18.224 -30.126 -11.684 1.00 64.12 71 LYS A N 1
ATOM 600 C CA . LYS A 1 71 ? 17.492 -31.373 -11.968 1.00 64.12 71 LYS A CA 1
ATOM 601 C C . LYS A 1 71 ? 17.925 -32.080 -13.261 1.00 64.12 71 LYS A C 1
ATOM 603 O O . LYS A 1 71 ? 17.387 -33.149 -13.544 1.00 64.12 71 LYS A O 1
ATOM 608 N N . LYS A 1 72 ? 18.816 -31.477 -14.051 1.00 55.66 72 LYS A N 1
ATOM 609 C CA . LYS A 1 72 ? 19.396 -32.046 -15.277 1.00 55.66 72 LYS A CA 1
ATOM 610 C C . LYS A 1 72 ? 20.747 -32.679 -14.981 1.00 55.66 72 LYS A C 1
ATOM 612 O O . LYS A 1 72 ? 21.045 -33.685 -15.656 1.00 55.66 72 LYS A O 1
#

Secondary structure (DSSP, 8-state):
--HHHHHHHHHHHHHHHHHHHHHTT-HHHHHHHHHHHHHHHHHTHHHHHHHHHHHHHHHHHHHHHHHHHHT-

Organism: NCBI:txid137730